Protein AF-A0A519I2D2-F1 (afdb_monomer_lite)

Foldseek 3Di:
DQPVVCVVVVDDDDPVRNPDPDDWDWDWADPDPDDIDTDTHDVVLVVQCVVPVDSVNSVVVVVVVVVVVVVVVPPD

Structure (mmCIF, N/CA/C/O backbone):
data_AF-A0A519I2D2-F1
#
_entry.id   AF-A0A519I2D2-F1
#
loop_
_atom_site.group_PDB
_atom_site.id
_atom_site.type_symbol
_atom_site.label_atom_id
_atom_site.label_alt_id
_atom_site.label_comp_id
_atom_site.label_asym_id
_atom_site.label_entity_id
_atom_site.label_seq_id
_atom_site.pdbx_PDB_ins_code
_atom_site.Cartn_x
_atom_site.Cartn_y
_atom_site.Cartn_z
_atom_site.occupancy
_atom_site.B_iso_or_equiv
_atom_site.auth_seq_id
_atom_site.auth_comp_id
_atom_site.auth_asym_id
_atom_site.auth_atom_id
_atom_site.pdbx_PDB_model_num
ATOM 1 N N . PHE A 1 1 ? 7.550 -1.246 -9.850 1.00 93.12 1 PHE A N 1
ATOM 2 C CA . PHE A 1 1 ? 7.212 -0.877 -11.233 1.00 93.12 1 PHE A CA 1
ATOM 3 C C . PHE A 1 1 ? 7.081 0.629 -11.337 1.00 93.12 1 PHE A C 1
ATOM 5 O O . PHE A 1 1 ? 6.519 1.233 -10.433 1.00 93.12 1 PHE A O 1
ATOM 12 N N . THR A 1 2 ? 7.588 1.249 -12.394 1.00 94.50 2 THR A N 1
ATOM 13 C CA . THR A 1 2 ? 7.220 2.627 -12.749 1.00 94.50 2 THR A CA 1
ATOM 14 C C . THR A 1 2 ? 5.832 2.649 -13.399 1.00 94.50 2 THR A C 1
ATOM 16 O O . THR A 1 2 ? 5.356 1.626 -13.895 1.00 94.50 2 THR A O 1
ATOM 19 N N . VAL A 1 3 ? 5.180 3.814 -13.440 1.00 94.38 3 VAL A N 1
ATOM 20 C CA . VAL A 1 3 ? 3.903 3.987 -14.161 1.00 94.38 3 VAL A CA 1
ATOM 21 C C . VAL A 1 3 ? 4.040 3.560 -15.628 1.00 94.38 3 VAL A C 1
ATOM 23 O O . VAL A 1 3 ? 3.207 2.815 -16.136 1.00 94.38 3 VAL A O 1
ATOM 26 N N . ALA A 1 4 ? 5.131 3.953 -16.294 1.00 93.81 4 ALA A N 1
ATOM 27 C CA . ALA A 1 4 ? 5.392 3.588 -17.685 1.00 93.81 4 ALA A CA 1
ATOM 28 C C . ALA A 1 4 ? 5.531 2.066 -17.889 1.00 93.81 4 ALA A C 1
ATOM 30 O O . ALA A 1 4 ? 5.022 1.529 -18.871 1.00 93.81 4 ALA A O 1
ATOM 31 N N . GLU A 1 5 ? 6.179 1.357 -16.959 1.00 95.31 5 GLU A N 1
ATOM 32 C CA . GLU A 1 5 ? 6.281 -0.109 -16.995 1.00 95.31 5 GLU A CA 1
ATOM 33 C C . GLU A 1 5 ? 4.915 -0.785 -16.848 1.00 95.31 5 GLU A C 1
ATOM 35 O O . GLU A 1 5 ? 4.627 -1.731 -17.578 1.00 95.31 5 GLU A O 1
ATOM 40 N N . LEU A 1 6 ? 4.064 -0.288 -15.944 1.00 94.88 6 LEU A N 1
ATOM 41 C CA . LEU A 1 6 ? 2.711 -0.816 -15.741 1.00 94.88 6 LEU A CA 1
ATOM 42 C C . LEU A 1 6 ? 1.832 -0.609 -16.978 1.00 94.88 6 LEU A C 1
ATOM 44 O O . LEU A 1 6 ? 1.174 -1.547 -17.424 1.00 94.88 6 LEU A O 1
ATOM 48 N N . LEU A 1 7 ? 1.868 0.586 -17.574 1.00 93.81 7 LEU A N 1
ATOM 49 C CA . LEU A 1 7 ? 1.132 0.882 -18.806 1.00 93.81 7 LEU A CA 1
ATOM 50 C C . LEU A 1 7 ? 1.624 0.020 -19.975 1.00 93.81 7 LEU A C 1
ATOM 52 O O . LEU A 1 7 ? 0.815 -0.531 -20.718 1.00 93.81 7 LEU A O 1
ATOM 56 N N . LYS A 1 8 ? 2.944 -0.168 -20.110 1.00 95.81 8 LYS A N 1
ATOM 57 C CA . LYS A 1 8 ? 3.526 -1.063 -21.124 1.00 95.81 8 LYS A CA 1
ATOM 58 C C . LYS A 1 8 ? 3.105 -2.523 -20.923 1.00 95.81 8 LYS A C 1
ATOM 60 O O . LYS A 1 8 ? 2.961 -3.249 -21.902 1.00 95.81 8 LYS A O 1
ATOM 65 N N . ALA A 1 9 ? 2.898 -2.945 -19.677 1.00 93.75 9 ALA A N 1
ATOM 66 C CA . ALA A 1 9 ? 2.371 -4.263 -19.334 1.00 93.75 9 ALA A CA 1
ATOM 67 C C . ALA A 1 9 ? 0.845 -4.389 -19.532 1.00 93.75 9 ALA A C 1
ATOM 69 O O . ALA A 1 9 ? 0.291 -5.457 -19.282 1.00 93.75 9 ALA A O 1
ATOM 70 N N . GLY A 1 10 ? 0.164 -3.328 -19.985 1.00 92.81 10 GLY A N 1
ATOM 71 C CA . GLY A 1 10 ? -1.276 -3.321 -20.251 1.00 92.81 10 GLY A CA 1
ATOM 72 C C . GLY A 1 10 ? -2.149 -3.077 -19.018 1.00 92.81 10 GLY A C 1
ATOM 73 O O . GLY A 1 10 ? -3.351 -3.330 -19.070 1.00 92.81 10 GLY A O 1
ATOM 74 N N . ALA A 1 11 ? -1.581 -2.601 -17.905 1.00 91.44 11 ALA A N 1
ATOM 75 C CA . ALA A 1 11 ? -2.361 -2.279 -16.715 1.00 91.44 11 ALA A CA 1
ATOM 76 C C . ALA A 1 11 ? -3.238 -1.037 -16.946 1.00 91.44 11 ALA A C 1
ATOM 78 O O . ALA A 1 11 ? -2.756 0.001 -17.401 1.00 91.44 11 ALA A O 1
ATOM 79 N N . ALA A 1 12 ? -4.512 -1.124 -16.565 1.00 89.94 12 ALA A N 1
ATOM 80 C CA . ALA A 1 12 ? -5.385 0.038 -16.450 1.00 89.94 12 ALA A CA 1
ATOM 81 C C . ALA A 1 12 ? -5.166 0.691 -15.078 1.00 89.94 12 ALA A C 1
ATOM 83 O O . ALA A 1 12 ? -5.411 0.066 -14.046 1.00 89.94 12 ALA A O 1
ATOM 84 N N . LEU A 1 13 ? -4.673 1.931 -15.065 1.00 90.00 13 LEU A N 1
ATOM 85 C CA . LEU A 1 13 ? -4.337 2.653 -13.838 1.00 90.00 13 LEU A CA 1
ATOM 86 C C . LEU A 1 13 ? -5.372 3.751 -13.551 1.00 90.00 13 LEU A C 1
ATOM 88 O O . LEU A 1 13 ? -5.827 4.413 -14.488 1.00 90.00 13 LEU A O 1
ATOM 92 N N . PRO A 1 14 ? -5.733 3.986 -12.277 1.00 88.62 14 PRO A N 1
ATOM 93 C CA . PRO A 1 14 ? -6.536 5.145 -11.910 1.00 88.62 14 PRO A CA 1
ATOM 94 C C . PRO A 1 14 ? -5.751 6.439 -12.158 1.00 88.62 14 PRO A C 1
ATOM 96 O O . PRO A 1 14 ? -4.520 6.455 -12.099 1.00 88.62 14 PRO A O 1
ATOM 99 N N . GLU A 1 15 ? -6.459 7.548 -12.371 1.00 87.50 15 GLU A N 1
ATOM 100 C CA . GLU A 1 15 ? -5.840 8.848 -12.668 1.00 87.50 15 GLU A CA 1
ATOM 101 C C . GLU A 1 15 ? -4.832 9.285 -11.593 1.00 87.50 15 GLU A C 1
ATOM 103 O O . GLU A 1 15 ? -3.748 9.775 -11.908 1.00 87.50 15 GLU A O 1
ATOM 108 N N . SER A 1 16 ? -5.134 9.000 -10.323 1.00 86.50 16 SER A N 1
ATOM 109 C CA . SER A 1 16 ? -4.255 9.287 -9.186 1.00 86.50 16 SER A CA 1
ATOM 110 C C . SER A 1 16 ? -2.902 8.566 -9.246 1.00 86.50 16 SER A C 1
ATOM 112 O O . SER A 1 16 ? -1.924 9.063 -8.688 1.00 86.50 16 SER A O 1
ATOM 114 N N . ALA A 1 17 ? -2.815 7.422 -9.932 1.00 88.38 17 ALA A N 1
ATOM 115 C CA . ALA A 1 17 ? -1.569 6.681 -10.105 1.00 88.38 17 ALA A CA 1
ATOM 116 C C . ALA A 1 17 ? -0.718 7.218 -11.265 1.00 88.38 17 ALA A C 1
ATOM 118 O O . ALA A 1 17 ? 0.504 7.098 -11.213 1.00 88.38 17 ALA A O 1
ATOM 119 N N . ASN A 1 18 ? -1.328 7.847 -12.278 1.00 86.62 18 ASN A N 1
ATOM 120 C CA . ASN A 1 18 ? -0.622 8.313 -13.480 1.00 86.62 18 ASN A CA 1
ATOM 121 C C . ASN A 1 18 ? 0.440 9.376 -13.183 1.00 86.62 18 ASN A C 1
ATOM 123 O O . ASN A 1 18 ? 1.440 9.468 -13.892 1.00 86.62 18 ASN A O 1
ATOM 127 N N . VAL A 1 19 ? 0.229 10.168 -12.132 1.00 88.12 19 VAL A N 1
ATOM 128 C CA . VAL A 1 19 ? 1.128 11.257 -11.726 1.00 88.12 19 VAL A CA 1
ATOM 129 C C . VAL A 1 19 ? 2.054 10.876 -10.571 1.00 88.12 19 VAL A C 1
ATOM 131 O O . VAL A 1 19 ? 2.804 11.726 -10.096 1.00 88.12 19 VAL A O 1
ATOM 134 N N . HIS A 1 20 ? 2.011 9.628 -10.085 1.00 90.19 20 HIS A N 1
ATOM 135 C CA . HIS A 1 20 ? 2.810 9.235 -8.928 1.00 90.19 20 HIS A CA 1
ATOM 136 C C . HIS A 1 20 ? 4.310 9.229 -9.268 1.00 90.19 20 HIS A C 1
ATOM 138 O O . HIS A 1 20 ? 4.737 8.464 -10.140 1.00 90.19 20 HIS A O 1
ATOM 144 N N . PRO A 1 21 ? 5.138 10.032 -8.573 1.00 88.25 21 PRO A N 1
ATOM 145 C CA . PRO A 1 21 ? 6.573 9.989 -8.771 1.00 88.25 21 PRO A CA 1
ATOM 146 C C . PRO A 1 21 ? 7.158 8.782 -8.033 1.00 88.25 21 PRO A C 1
ATOM 148 O O . PRO A 1 21 ? 7.112 8.703 -6.807 1.00 88.25 21 PRO A O 1
ATOM 151 N N . GLY A 1 22 ? 7.758 7.863 -8.787 1.00 91.81 22 GLY A N 1
ATOM 152 C CA . GLY A 1 22 ? 8.530 6.753 -8.234 1.00 91.81 22 GLY A CA 1
ATOM 153 C C . GLY A 1 22 ? 7.882 5.377 -8.402 1.00 91.81 22 GLY A C 1
ATOM 154 O O . GLY A 1 22 ? 6.941 5.205 -9.182 1.00 91.81 22 GLY A O 1
ATOM 155 N N . PRO A 1 23 ? 8.448 4.356 -7.740 1.00 94.00 23 PRO A N 1
ATOM 156 C CA . PRO A 1 23 ? 8.011 2.984 -7.910 1.00 94.00 23 PRO A CA 1
ATOM 157 C C . PRO A 1 23 ? 6.695 2.709 -7.179 1.00 94.00 23 PRO A C 1
ATOM 159 O O . PRO A 1 23 ? 6.499 3.082 -6.025 1.00 94.00 23 PRO A O 1
ATOM 162 N N . LEU A 1 24 ? 5.837 1.951 -7.849 1.00 95.56 24 LEU A N 1
ATOM 163 C CA . LEU A 1 24 ? 4.639 1.337 -7.303 1.00 95.56 24 LEU A CA 1
ATOM 164 C C . LEU A 1 24 ? 4.867 -0.167 -7.115 1.00 95.56 24 LEU A C 1
ATOM 166 O O . LEU A 1 24 ? 5.397 -0.859 -7.998 1.00 95.56 24 LEU A O 1
ATOM 170 N N . ALA A 1 25 ? 4.457 -0.671 -5.957 1.00 93.56 25 ALA A N 1
ATOM 171 C CA . ALA A 1 25 ? 4.262 -2.090 -5.704 1.00 93.56 25 ALA A CA 1
ATOM 172 C C . ALA A 1 25 ? 2.919 -2.522 -6.302 1.00 93.56 25 ALA A C 1
ATOM 174 O O . ALA A 1 25 ? 1.933 -1.802 -6.188 1.00 93.56 25 ALA A O 1
ATOM 175 N N . VAL A 1 26 ? 2.878 -3.706 -6.907 1.00 94.50 26 VAL A N 1
ATOM 176 C CA . VAL A 1 26 ? 1.634 -4.324 -7.374 1.00 94.50 26 VAL A CA 1
ATOM 177 C C . VAL A 1 26 ? 1.291 -5.441 -6.402 1.00 94.50 26 VAL A C 1
ATOM 179 O O . VAL A 1 26 ? 2.069 -6.381 -6.243 1.00 94.50 26 VAL A O 1
ATOM 182 N N . VAL A 1 27 ? 0.154 -5.317 -5.728 1.00 93.19 27 VAL A N 1
ATOM 183 C CA . VAL A 1 27 ? -0.311 -6.262 -4.712 1.00 93.19 27 VAL A CA 1
ATOM 184 C C . VAL A 1 27 ? -1.588 -6.916 -5.206 1.00 93.19 27 VAL A C 1
ATOM 186 O O . VAL A 1 27 ? -2.557 -6.222 -5.498 1.00 93.19 27 VAL A O 1
ATOM 189 N N . GLN A 1 28 ? -1.600 -8.246 -5.268 1.00 93.88 28 GLN A N 1
ATOM 190 C CA . GLN A 1 28 ? -2.814 -9.015 -5.517 1.00 93.88 28 GLN A CA 1
ATOM 191 C C . GLN A 1 28 ? -3.327 -9.598 -4.200 1.00 93.88 28 GLN A C 1
ATOM 193 O O . GLN A 1 28 ? -2.673 -10.437 -3.575 1.00 93.88 28 GLN A O 1
ATOM 198 N N . LEU A 1 29 ? -4.496 -9.138 -3.775 1.00 92.00 29 LEU A N 1
ATOM 199 C CA . LEU A 1 29 ? -5.194 -9.642 -2.602 1.00 92.00 29 LEU A CA 1
ATOM 200 C C . LEU A 1 29 ? -6.177 -10.715 -3.017 1.00 92.00 29 LEU A C 1
ATOM 202 O O . LEU A 1 29 ? -6.969 -10.518 -3.934 1.00 92.00 29 LEU A O 1
ATOM 206 N N . HIS A 1 30 ? -6.140 -11.833 -2.311 1.00 94.00 30 HIS A N 1
ATOM 207 C CA . HIS A 1 30 ? -7.065 -12.927 -2.524 1.00 94.00 30 HIS A CA 1
ATOM 208 C C . HIS A 1 30 ? -8.211 -12.775 -1.528 1.00 94.00 30 HIS A C 1
ATOM 210 O O . HIS A 1 30 ? -7.991 -12.796 -0.317 1.00 94.00 30 HIS A O 1
ATOM 216 N N . ASN A 1 31 ? -9.430 -12.638 -2.041 1.00 91.50 31 ASN A N 1
ATOM 217 C CA . ASN A 1 31 ? -10.632 -12.385 -1.245 1.00 91.50 31 ASN A CA 1
ATOM 218 C C . ASN A 1 31 ? -11.383 -13.695 -0.944 1.00 91.50 31 ASN A C 1
ATOM 220 O O . ASN A 1 31 ? -12.604 -13.777 -1.026 1.00 91.50 31 ASN A O 1
ATOM 224 N N . GLY A 1 32 ? -10.640 -14.766 -0.644 1.00 90.44 32 GLY A N 1
ATOM 225 C CA . GLY A 1 32 ? -11.213 -16.101 -0.477 1.00 90.44 32 GLY A CA 1
ATOM 226 C C . GLY A 1 32 ? -11.787 -16.645 -1.789 1.00 90.44 32 GLY 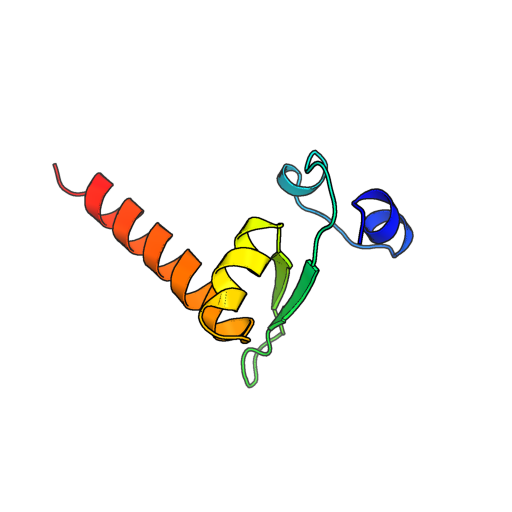A C 1
ATOM 227 O O . GLY A 1 32 ? -11.029 -16.930 -2.712 1.00 90.44 32 GLY A O 1
ATOM 228 N N . GLY A 1 33 ? -13.110 -16.827 -1.845 1.00 94.69 33 GLY A N 1
ATOM 229 C CA . GLY A 1 33 ? -13.816 -17.298 -3.045 1.00 94.69 33 GLY A CA 1
ATOM 230 C C . GLY A 1 33 ? -14.139 -16.200 -4.063 1.00 94.69 33 GLY A C 1
ATOM 231 O O . GLY A 1 33 ? -14.503 -16.518 -5.193 1.00 94.69 33 GLY A O 1
ATOM 232 N N . ASP A 1 34 ? -14.001 -14.930 -3.676 1.00 95.75 34 ASP A N 1
ATOM 233 C CA . ASP A 1 34 ? -14.304 -13.787 -4.533 1.00 95.75 34 ASP A CA 1
ATOM 234 C C . ASP A 1 34 ? -13.128 -13.421 -5.450 1.00 95.75 34 ASP A C 1
ATOM 236 O O . ASP A 1 34 ? -11.980 -13.832 -5.248 1.00 95.75 34 ASP A O 1
ATOM 240 N N . ALA A 1 35 ? -13.411 -12.603 -6.469 1.00 95.00 35 ALA A N 1
ATOM 241 C CA . ALA A 1 35 ? -12.389 -12.103 -7.380 1.00 95.00 35 ALA A CA 1
ATOM 242 C C . ALA A 1 35 ? -11.282 -11.346 -6.614 1.00 95.00 35 ALA A C 1
ATOM 244 O O . ALA A 1 35 ? -11.590 -10.569 -5.703 1.00 95.00 35 ALA A O 1
ATOM 245 N N . PRO A 1 36 ? -9.998 -11.539 -6.968 1.00 94.31 36 PRO A N 1
ATOM 246 C CA . PRO A 1 36 ? -8.899 -10.875 -6.285 1.00 94.31 36 PRO A CA 1
ATOM 247 C C . PRO A 1 36 ? -8.876 -9.370 -6.574 1.00 94.31 36 PRO A C 1
ATOM 249 O O . PRO A 1 36 ? -9.189 -8.929 -7.682 1.00 94.31 36 PRO A O 1
ATOM 252 N N . THR A 1 37 ? -8.421 -8.586 -5.601 1.00 92.06 37 THR A N 1
ATOM 253 C CA . THR A 1 37 ? -8.247 -7.134 -5.749 1.00 92.06 37 THR A CA 1
ATOM 254 C C . THR A 1 37 ? -6.799 -6.815 -6.093 1.00 92.06 37 THR A C 1
ATOM 256 O O . THR A 1 37 ? -5.880 -7.276 -5.414 1.00 92.06 37 THR A O 1
ATOM 259 N N . LEU A 1 38 ? -6.582 -5.995 -7.124 1.00 91.94 38 LEU A N 1
ATOM 260 C CA . LEU A 1 38 ? -5.262 -5.457 -7.444 1.00 91.94 38 LEU A CA 1
ATOM 261 C C . LEU A 1 38 ? -5.105 -4.066 -6.827 1.00 91.94 38 LEU A C 1
ATOM 263 O O . LEU A 1 38 ? -5.906 -3.173 -7.095 1.00 91.94 38 LEU A O 1
ATOM 267 N N . VAL A 1 39 ? -4.058 -3.876 -6.030 1.00 92.19 39 VAL A N 1
ATOM 268 C CA . VAL A 1 39 ? -3.755 -2.604 -5.368 1.00 92.19 39 VAL A CA 1
ATOM 269 C C . VAL A 1 39 ? -2.359 -2.130 -5.751 1.00 92.19 39 VAL A C 1
ATOM 271 O O . VAL A 1 39 ? -1.418 -2.921 -5.849 1.00 92.19 39 VAL A O 1
ATOM 274 N N . LEU A 1 40 ? -2.223 -0.818 -5.951 1.00 94.44 40 LEU A N 1
ATOM 275 C CA . LEU A 1 40 ? -0.945 -0.157 -6.196 1.00 94.44 40 LEU A CA 1
ATOM 276 C C . LEU A 1 40 ? -0.448 0.492 -4.903 1.00 94.44 40 LEU A C 1
ATOM 278 O O . LEU A 1 40 ? -1.035 1.454 -4.411 1.00 94.44 40 LEU A O 1
ATOM 282 N N . GLY A 1 41 ? 0.634 -0.044 -4.346 1.00 94.19 41 GLY A N 1
ATOM 283 C CA . GLY A 1 41 ? 1.262 0.468 -3.132 1.00 94.19 41 GLY A CA 1
ATOM 284 C C . GLY A 1 41 ? 2.349 1.491 -3.451 1.00 94.19 41 GLY A C 1
ATOM 285 O O . GLY A 1 41 ? 3.271 1.195 -4.206 1.00 94.19 41 GLY A O 1
ATOM 286 N N . THR A 1 42 ? 2.276 2.678 -2.852 1.00 95.38 42 THR A N 1
ATOM 287 C CA . THR A 1 42 ? 3.353 3.681 -2.910 1.00 95.38 42 THR A CA 1
ATOM 288 C C . THR A 1 42 ? 4.470 3.355 -1.912 1.00 95.38 42 THR A C 1
ATOM 290 O O . THR A 1 42 ? 4.388 2.389 -1.149 1.00 95.38 42 THR A O 1
ATOM 293 N N . GLN A 1 43 ? 5.497 4.204 -1.831 1.00 95.56 43 GLN A N 1
ATOM 294 C CA . GLN A 1 43 ? 6.539 4.072 -0.808 1.00 95.56 43 GLN A CA 1
ATOM 295 C C . GLN A 1 43 ? 5.975 4.041 0.626 1.00 95.56 43 GLN A C 1
ATOM 297 O O . GLN A 1 43 ? 6.482 3.306 1.471 1.00 95.56 43 GLN A O 1
ATOM 302 N N . ASN A 1 44 ? 4.894 4.776 0.907 1.00 94.88 44 ASN A N 1
ATOM 303 C CA . ASN A 1 44 ? 4.278 4.768 2.236 1.00 94.88 44 ASN A CA 1
ATOM 304 C C . ASN A 1 44 ? 3.638 3.416 2.572 1.00 94.88 44 ASN A C 1
ATOM 306 O O . ASN A 1 44 ? 3.698 2.992 3.724 1.00 94.88 44 ASN A O 1
ATOM 310 N N . PHE A 1 45 ? 3.103 2.702 1.577 1.00 96.12 45 PHE A N 1
ATOM 311 C CA . PHE A 1 45 ? 2.628 1.331 1.764 1.00 96.12 45 PHE A CA 1
ATOM 312 C C . PHE A 1 45 ? 3.768 0.421 2.235 1.00 96.12 45 PHE A C 1
ATOM 314 O O . PHE A 1 45 ? 3.637 -0.290 3.231 1.00 96.12 45 PHE A O 1
ATOM 321 N N . TRP A 1 46 ? 4.926 0.508 1.573 1.00 94.00 46 TRP A N 1
ATOM 322 C CA . TRP A 1 46 ? 6.123 -0.234 1.970 1.00 94.00 46 TRP A CA 1
ATOM 323 C C . TRP A 1 46 ? 6.573 0.120 3.393 1.00 94.00 46 TRP A C 1
ATOM 325 O O . TRP A 1 46 ? 6.904 -0.774 4.172 1.00 94.00 46 TRP A O 1
ATOM 335 N N . THR A 1 47 ? 6.513 1.396 3.775 1.0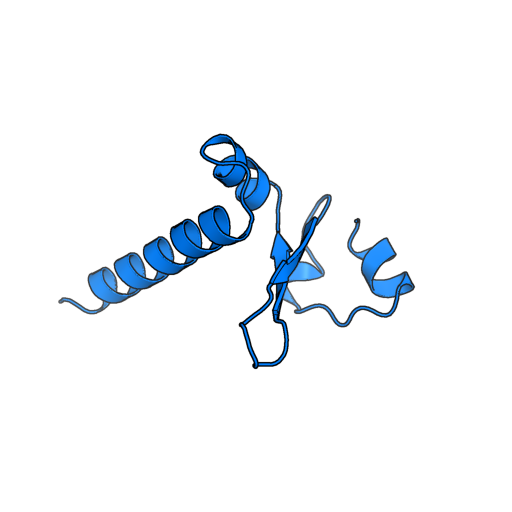0 97.25 47 THR A N 1
ATOM 336 C CA . THR A 1 47 ? 6.841 1.834 5.139 1.00 97.25 47 THR A CA 1
ATOM 337 C C . THR A 1 47 ? 5.957 1.155 6.187 1.00 97.25 47 THR A C 1
ATOM 339 O O . THR A 1 47 ? 6.480 0.677 7.191 1.00 97.25 47 THR A O 1
ATOM 342 N N . VAL A 1 48 ? 4.646 1.022 5.952 1.00 97.88 48 VAL A N 1
ATOM 343 C CA . VAL A 1 48 ? 3.747 0.311 6.884 1.00 97.88 48 VAL A CA 1
ATOM 344 C C . VAL A 1 48 ? 4.134 -1.165 7.011 1.00 97.88 48 VAL A C 1
ATOM 346 O O . VAL A 1 48 ? 4.162 -1.701 8.120 1.00 97.88 48 VAL A O 1
ATOM 349 N N . THR A 1 49 ? 4.545 -1.815 5.916 1.00 96.88 49 THR A N 1
ATOM 350 C CA . THR A 1 49 ? 4.997 -3.220 5.963 1.00 96.88 49 THR A CA 1
ATOM 351 C C . THR A 1 49 ? 6.276 -3.438 6.783 1.00 96.88 49 THR A C 1
ATOM 353 O O . THR A 1 49 ? 6.632 -4.577 7.078 1.00 96.88 49 THR A O 1
ATOM 356 N N . ARG A 1 50 ? 6.974 -2.37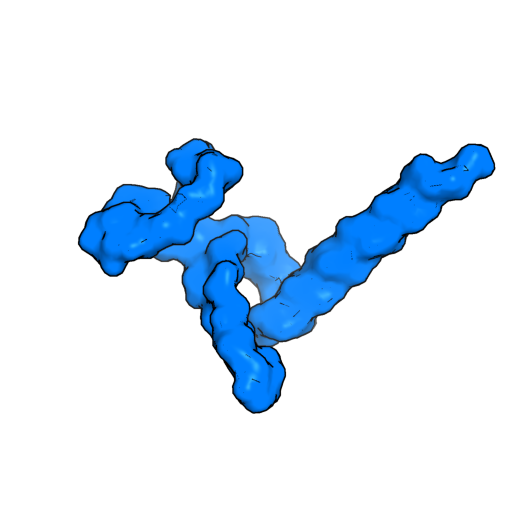4 7.206 1.00 97.69 50 ARG A N 1
ATOM 357 C CA . ARG A 1 50 ? 8.116 -2.489 8.129 1.00 97.69 50 ARG A CA 1
ATOM 358 C C . ARG A 1 50 ? 7.699 -2.858 9.551 1.00 97.69 50 ARG A C 1
ATOM 360 O O . ARG A 1 50 ? 8.526 -3.410 10.270 1.00 97.69 50 ARG A O 1
ATOM 367 N N . TYR A 1 51 ? 6.450 -2.592 9.938 1.00 97.88 51 TYR A N 1
ATOM 368 C CA . TYR A 1 51 ? 5.896 -3.039 11.222 1.00 97.88 51 TYR A CA 1
ATOM 369 C C . TYR A 1 51 ? 5.535 -4.524 11.202 1.00 97.88 51 TYR A C 1
ATOM 371 O O . TYR A 1 51 ? 5.755 -5.233 12.180 1.00 97.88 51 TYR A O 1
ATOM 379 N N . ASN A 1 52 ? 4.993 -4.996 10.081 1.00 98.06 52 ASN A N 1
ATOM 380 C CA . ASN A 1 52 ? 4.696 -6.399 9.834 1.00 98.06 52 ASN A CA 1
ATOM 381 C C . ASN A 1 52 ? 4.755 -6.647 8.324 1.00 98.06 52 ASN A C 1
ATOM 383 O O . ASN A 1 52 ? 4.073 -5.961 7.558 1.00 98.06 52 ASN A O 1
ATOM 387 N N . TRP A 1 53 ? 5.565 -7.623 7.902 1.00 96.56 53 TRP A N 1
ATOM 388 C CA . TRP A 1 53 ? 5.829 -7.919 6.494 1.00 96.56 53 TRP A CA 1
ATOM 389 C C . TRP A 1 53 ? 4.661 -8.673 5.833 1.00 96.56 53 TRP A C 1
ATOM 391 O O . TRP A 1 53 ? 4.787 -9.805 5.375 1.00 96.56 53 TRP A O 1
ATOM 401 N N . SER A 1 54 ? 3.496 -8.031 5.795 1.00 95.62 54 SER A N 1
ATOM 402 C CA . SER A 1 54 ? 2.255 -8.560 5.243 1.00 95.62 54 SER A CA 1
ATOM 403 C C . SER A 1 54 ? 1.492 -7.458 4.514 1.00 95.62 54 SER A C 1
ATOM 405 O O . SER A 1 54 ? 1.199 -6.401 5.075 1.00 95.62 54 SER A O 1
ATOM 407 N N . ALA A 1 55 ? 1.143 -7.718 3.252 1.00 93.94 55 ALA A N 1
ATOM 408 C CA . ALA A 1 55 ? 0.357 -6.783 2.453 1.00 93.94 55 ALA A CA 1
ATOM 409 C C . ALA A 1 55 ? -1.085 -6.646 2.975 1.00 93.94 55 ALA A C 1
ATOM 411 O O . ALA A 1 55 ? -1.623 -5.542 2.991 1.00 93.94 55 ALA A O 1
ATOM 412 N N . TYR A 1 56 ? -1.668 -7.742 3.478 1.00 95.06 56 TYR A N 1
ATOM 413 C CA . TYR A 1 56 ? -2.983 -7.730 4.128 1.00 95.06 56 TYR A CA 1
ATOM 414 C C . TYR A 1 56 ? -2.977 -6.853 5.381 1.00 95.06 56 TYR A C 1
ATOM 416 O O . TYR A 1 56 ? -3.880 -6.045 5.571 1.00 95.06 56 TYR A O 1
ATOM 424 N N . TYR A 1 57 ? -1.932 -6.964 6.209 1.00 96.56 57 TYR A N 1
ATOM 425 C CA . TYR A 1 57 ? -1.778 -6.113 7.389 1.00 96.56 57 TYR A CA 1
ATOM 426 C C . TYR A 1 57 ? -1.682 -4.633 7.005 1.00 96.56 57 TYR A C 1
ATOM 428 O O . TYR A 1 57 ? -2.393 -3.804 7.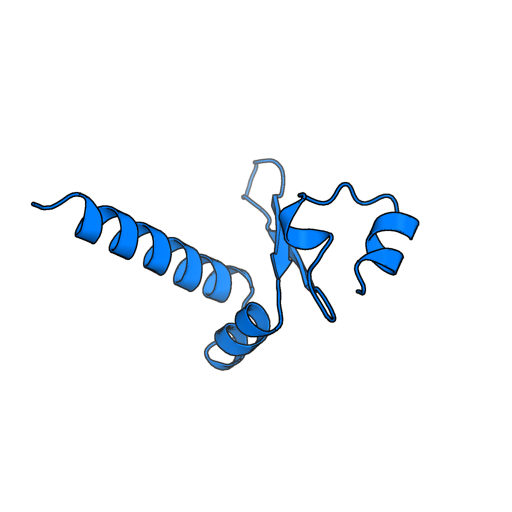568 1.00 96.56 57 TYR A O 1
ATOM 436 N N . ALA A 1 58 ? -0.825 -4.297 6.037 1.00 97.31 58 ALA A N 1
ATOM 437 C CA . ALA A 1 58 ? -0.622 -2.908 5.645 1.00 97.31 58 ALA A CA 1
ATOM 438 C C . ALA A 1 58 ? -1.897 -2.264 5.082 1.00 97.31 58 ALA A C 1
ATOM 440 O O . ALA A 1 58 ? -2.194 -1.122 5.429 1.00 97.31 58 ALA A O 1
ATOM 441 N N . LEU A 1 59 ? -2.679 -2.995 4.279 1.00 95.38 59 LEU A N 1
ATOM 442 C CA . LEU A 1 59 ? -3.971 -2.496 3.803 1.00 95.38 59 LEU A CA 1
ATOM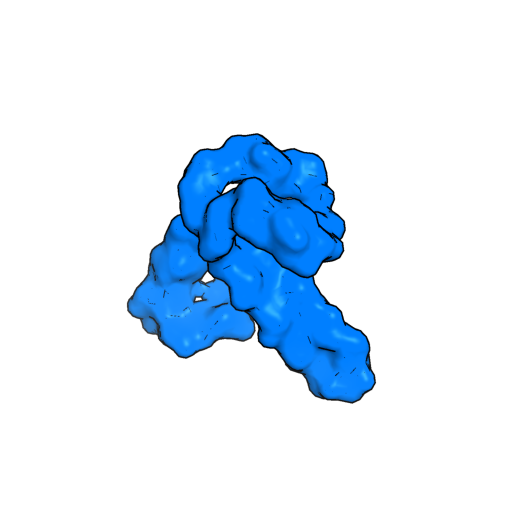 443 C C . LEU A 1 59 ? -4.989 -2.354 4.924 1.00 95.38 59 LEU A C 1
ATOM 445 O O . LEU A 1 59 ? -5.594 -1.294 5.025 1.00 95.38 59 LEU A O 1
ATOM 449 N N . ALA A 1 60 ? -5.108 -3.343 5.813 1.00 96.19 60 ALA A N 1
ATOM 450 C CA . ALA A 1 60 ? -6.027 -3.256 6.943 1.00 96.19 60 ALA A CA 1
ATOM 451 C C . ALA A 1 60 ? -5.739 -2.028 7.826 1.00 96.19 60 ALA A C 1
ATOM 453 O 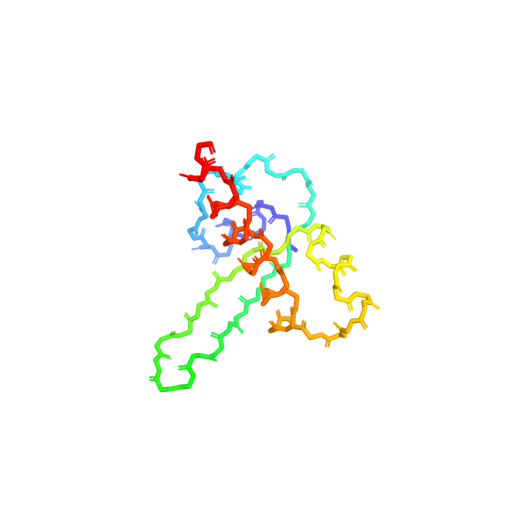O . ALA A 1 60 ? -6.663 -1.340 8.248 1.00 96.19 60 ALA A O 1
ATOM 454 N N . VAL A 1 61 ? -4.462 -1.709 8.070 1.00 98.12 61 VAL A N 1
ATOM 455 C CA . VAL A 1 61 ? -4.058 -0.507 8.820 1.00 98.12 61 VAL A CA 1
ATOM 456 C C . VAL A 1 61 ? -4.462 0.779 8.094 1.00 98.12 61 VAL A C 1
ATOM 458 O O . VAL A 1 61 ? -4.988 1.697 8.724 1.00 98.12 61 VAL A O 1
ATOM 461 N N . ILE A 1 62 ? -4.221 0.858 6.783 1.00 96.44 62 ILE A N 1
ATOM 462 C CA . ILE A 1 62 ? -4.540 2.042 5.973 1.00 96.44 62 ILE A CA 1
ATOM 463 C C . ILE A 1 62 ? -6.057 2.250 5.888 1.00 96.44 62 ILE A C 1
ATOM 465 O O . ILE A 1 62 ? -6.541 3.342 6.179 1.00 96.44 62 ILE A O 1
ATOM 469 N N . GLU A 1 63 ? -6.808 1.205 5.543 1.00 95.75 63 GLU A N 1
ATOM 470 C CA . GLU A 1 63 ? -8.265 1.256 5.393 1.00 95.75 63 GLU A CA 1
ATOM 471 C C . GLU A 1 63 ? -8.960 1.566 6.720 1.00 95.75 63 GLU A C 1
ATOM 473 O O . GLU A 1 63 ? -9.860 2.406 6.762 1.00 95.75 63 GLU A O 1
ATOM 478 N N . LEU A 1 64 ? -8.500 0.970 7.827 1.00 98.12 64 LEU A N 1
ATOM 479 C CA . LEU A 1 64 ? -9.000 1.308 9.158 1.00 98.12 64 LEU A CA 1
ATOM 480 C C . LEU A 1 64 ? -8.735 2.781 9.499 1.00 98.12 64 LEU A C 1
ATOM 482 O O . LEU A 1 64 ? -9.612 3.452 10.041 1.00 98.12 64 LEU A O 1
ATOM 486 N N . GLY A 1 65 ? -7.547 3.298 9.175 1.00 98.00 65 GLY A N 1
ATOM 487 C CA . GLY A 1 65 ? -7.197 4.702 9.393 1.00 98.00 65 GLY A CA 1
ATOM 488 C C . GLY A 1 65 ? -8.121 5.665 8.643 1.00 98.00 65 GLY A C 1
ATOM 489 O O . GLY A 1 65 ? -8.614 6.629 9.236 1.00 98.00 65 GLY A O 1
ATOM 490 N N . GLU A 1 66 ? -8.405 5.383 7.370 1.00 97.56 66 GLU A N 1
ATOM 491 C CA . GLU A 1 66 ? -9.349 6.170 6.569 1.00 97.56 66 GLU A CA 1
ATOM 492 C C . GLU A 1 66 ? -10.784 6.065 7.105 1.00 97.56 66 GLU A C 1
ATOM 494 O O . GLU A 1 66 ? -11.458 7.087 7.239 1.00 97.56 66 GLU A O 1
ATOM 499 N N . ALA A 1 67 ? -11.237 4.873 7.508 1.00 98.00 67 ALA A N 1
ATOM 500 C CA . ALA A 1 67 ? -12.563 4.682 8.098 1.00 98.00 67 ALA A CA 1
ATOM 501 C C . ALA A 1 67 ? -12.736 5.476 9.405 1.00 98.00 67 ALA A C 1
ATOM 503 O O . ALA A 1 67 ? -13.730 6.182 9.587 1.00 98.00 67 ALA A O 1
ATOM 504 N N . VAL A 1 68 ? -11.742 5.432 10.300 1.00 97.88 68 VAL A N 1
ATOM 505 C CA . VAL A 1 68 ? -11.749 6.206 11.553 1.00 97.88 68 VAL A CA 1
ATOM 506 C C . VAL A 1 68 ? -11.737 7.708 11.271 1.00 97.88 68 VAL A C 1
ATOM 508 O O . VAL A 1 68 ? -12.479 8.462 11.904 1.00 97.88 68 VAL A O 1
ATOM 511 N N . LYS A 1 69 ? -10.918 8.167 10.320 1.00 97.75 69 LYS A N 1
ATOM 512 C CA . LYS A 1 69 ? -10.870 9.577 9.911 1.00 97.75 69 LYS A CA 1
ATOM 513 C C . LYS A 1 69 ? -12.219 10.042 9.367 1.00 97.75 69 LYS A C 1
ATOM 515 O O . LYS A 1 69 ? -12.698 11.090 9.792 1.00 97.75 69 LYS A O 1
ATOM 520 N N . ALA A 1 70 ? -12.837 9.264 8.480 1.00 97.19 70 ALA A N 1
ATOM 521 C CA . ALA A 1 70 ? -14.156 9.558 7.934 1.00 97.19 70 ALA A CA 1
ATOM 522 C C . ALA A 1 70 ? -15.210 9.662 9.045 1.00 97.19 70 ALA A C 1
ATOM 524 O O . ALA A 1 70 ? -15.947 10.644 9.085 1.00 97.19 70 ALA A O 1
ATOM 525 N N . GLN A 1 71 ? -15.220 8.723 9.997 1.00 96.88 71 GLN A N 1
ATOM 526 C CA . GLN A 1 71 ? -16.151 8.753 11.127 1.00 96.88 71 GLN A CA 1
ATOM 527 C C . GLN A 1 71 ? -15.952 9.992 12.011 1.00 96.88 71 GLN A C 1
ATOM 529 O O . GLN A 1 71 ? -16.923 10.619 12.423 1.00 96.88 71 GLN A O 1
ATOM 534 N N . ARG A 1 72 ? -14.702 10.386 12.280 1.00 96.12 72 ARG A N 1
ATOM 535 C CA . ARG A 1 72 ? -14.396 11.588 13.073 1.00 96.12 72 ARG A CA 1
ATOM 536 C C . ARG A 1 72 ? -14.845 12.888 12.407 1.00 96.12 72 ARG A C 1
ATOM 538 O O . ARG A 1 72 ? -15.117 13.841 13.123 1.00 96.12 72 ARG A O 1
ATOM 545 N N . LEU A 1 73 ? -14.887 12.936 11.076 1.00 94.31 73 LEU A N 1
ATOM 546 C CA . LEU A 1 73 ? -15.348 14.104 10.316 1.00 94.31 73 LEU A CA 1
ATOM 547 C C . LEU A 1 73 ? -16.880 14.192 10.221 1.00 94.31 73 LEU A C 1
ATOM 549 O O . LEU A 1 73 ? -17.400 15.259 9.915 1.00 94.31 73 LEU A O 1
ATOM 553 N N . GLN A 1 74 ? -17.594 13.087 10.457 1.00 87.81 74 GLN A N 1
ATOM 554 C CA . GLN A 1 74 ? -19.062 13.040 10.445 1.00 87.81 74 GLN A CA 1
ATOM 555 C C . GLN A 1 74 ? -19.691 13.444 11.784 1.00 87.81 74 GLN A C 1
ATOM 557 O O . GLN A 1 74 ? -20.875 13.772 11.822 1.00 87.81 74 GLN A O 1
ATOM 562 N N . THR A 1 75 ? -18.926 13.410 12.875 1.00 65.00 75 THR A N 1
ATOM 563 C CA . THR A 1 75 ? -19.386 13.863 14.190 1.00 65.00 75 THR A CA 1
ATOM 564 C C . THR A 1 75 ? -19.266 15.394 14.269 1.00 65.00 75 THR A C 1
ATOM 566 O O . THR A 1 75 ? -18.138 15.882 14.170 1.00 65.00 75 THR A O 1
ATOM 569 N N . PRO A 1 76 ? -20.377 16.149 14.405 1.00 59.81 76 PRO A N 1
ATOM 570 C CA . PRO A 1 76 ? -20.343 17.604 14.569 1.00 59.81 76 PRO A CA 1
ATOM 571 C C . PRO A 1 76 ? -19.690 18.047 15.885 1.00 59.81 76 PRO A C 1
ATOM 573 O O . PRO A 1 76 ? -19.740 17.274 16.873 1.00 59.81 76 PRO A O 1
#

pLDDT: mean 93.29, std 5.92, range [59.81, 98.12]

Secondary structure (DSSP, 8-state):
--HHHHHHTT----HHHHT--S--EEEEEEETTEEEEEEEE-HHHHHHTTTSS-HHHHHHHHHHHHHHHHHHHH--

Radius of gyration: 14.42 Å; chains: 1; bounding box: 29×35×36 Å

Sequence (76 aa):
FTVAELLKAGAALPESANVHPGPLAVVQLHNGGDAPTLVLGTQNFWTVTRYNWSAYYALAVIELGEAVKAQRLQTP